Protein AF-A0A3D5P2P6-F1 (afdb_monomer_lite)

Sequence (114 aa):
MEVREISMRMPRRALLKALALTAVATLAGVATPAPIFAQDLEIAMDRDRMTEFALAHVAVNDARDEFHGAVARVHDPEGRLRAREEVEEAITTILEEAGMTREEYDQITLLISL

Secondary structure (DSSP, 8-state):
-----------HHHHHHHHHHHHHHHHSS-----------------HHHHHHHHHHHHHHHHHHHHHHHHHTT--SHHHHHHHHHHHHHHHHHHHHHTT--HHHHHHHHHHHH-

pLDDT: mean 76.54, std 20.47, range [39.78, 98.19]

Foldseek 3Di:
DDDDDPPPPDPPVVVVVVVVVVVVVVVVPPPPPDPPPPPPLVPPDDPVLVVLLVVLVVQLVVLVVVLVVQVVPDDDPVSNVVSVVVSVVSSCVSQVVSVHDPVRSVVVVVSVVD

Structure (mmCIF, N/CA/C/O backbone):
data_AF-A0A3D5P2P6-F1
#
_entry.id   AF-A0A3D5P2P6-F1
#
loop_
_atom_site.group_PDB
_atom_site.id
_atom_site.type_symbol
_atom_site.label_atom_id
_atom_site.label_alt_id
_atom_site.label_comp_id
_atom_site.label_asym_id
_atom_site.label_entity_id
_atom_site.label_seq_id
_atom_site.pdbx_PDB_ins_code
_atom_site.Cartn_x
_atom_site.Cartn_y
_atom_site.Cartn_z
_atom_site.occupancy
_atom_site.B_iso_or_equiv
_atom_site.auth_seq_id
_atom_site.auth_comp_id
_atom_site.auth_asym_id
_atom_site.auth_atom_id
_atom_site.pdbx_PDB_model_num
ATOM 1 N N . MET A 1 1 ? 28.516 -0.164 100.310 1.00 40.97 1 MET A N 1
ATOM 2 C CA . MET A 1 1 ? 29.760 -0.727 99.753 1.00 40.97 1 MET A CA 1
ATOM 3 C C . MET A 1 1 ? 29.451 -1.151 98.323 1.00 40.97 1 MET A C 1
ATOM 5 O O . MET A 1 1 ? 28.620 -2.025 98.145 1.00 40.97 1 MET A O 1
ATOM 9 N N . GLU A 1 2 ? 30.011 -0.401 97.371 1.00 39.78 2 GLU A N 1
ATOM 10 C CA . GLU A 1 2 ? 30.096 -0.597 95.907 1.00 39.78 2 GLU A CA 1
ATOM 11 C C . GLU A 1 2 ? 28.830 -0.935 95.087 1.00 39.78 2 GLU A C 1
ATOM 13 O O . GLU A 1 2 ? 28.466 -2.092 94.900 1.00 39.78 2 GLU A O 1
ATOM 18 N N . VAL A 1 3 ? 28.237 0.093 94.463 1.00 45.53 3 VAL A N 1
ATOM 19 C CA . VAL A 1 3 ? 27.437 -0.058 93.235 1.00 45.53 3 VAL A CA 1
ATOM 20 C C . VAL A 1 3 ? 28.419 -0.033 92.060 1.00 45.53 3 VAL A C 1
ATOM 22 O O . VAL A 1 3 ? 28.952 1.020 91.718 1.00 45.53 3 VAL A O 1
ATOM 25 N N . ARG A 1 4 ? 28.721 -1.200 91.479 1.00 41.59 4 ARG A N 1
ATOM 26 C CA . ARG A 1 4 ? 29.560 -1.319 90.276 1.00 41.59 4 ARG A CA 1
ATOM 27 C C . ARG A 1 4 ? 28.800 -0.798 89.053 1.00 41.59 4 ARG A C 1
ATOM 29 O O . ARG A 1 4 ? 27.843 -1.426 88.609 1.00 41.59 4 ARG A O 1
ATOM 36 N N . GLU A 1 5 ? 29.270 0.304 88.476 1.00 49.75 5 GLU A N 1
ATOM 37 C CA . GLU A 1 5 ? 28.939 0.702 87.106 1.00 49.75 5 GLU A CA 1
ATOM 38 C C . GLU A 1 5 ? 29.387 -0.390 86.123 1.00 49.75 5 GLU A C 1
ATOM 40 O O . GLU A 1 5 ? 30.580 -0.650 85.948 1.00 49.75 5 GLU A O 1
ATOM 45 N N . ILE A 1 6 ? 28.434 -1.027 85.442 1.00 49.12 6 ILE A N 1
ATOM 46 C CA . ILE A 1 6 ? 28.730 -1.880 84.289 1.00 49.12 6 ILE A CA 1
ATOM 47 C C . ILE A 1 6 ? 28.812 -0.966 83.065 1.00 49.12 6 ILE A C 1
ATOM 49 O O . ILE A 1 6 ? 27.826 -0.698 82.381 1.00 49.12 6 ILE A O 1
ATOM 53 N N . SER A 1 7 ? 30.019 -0.469 82.794 1.00 47.16 7 SER A N 1
ATOM 54 C CA . SER A 1 7 ? 30.355 0.179 81.526 1.00 47.16 7 SER A CA 1
ATOM 55 C C . SER A 1 7 ? 30.300 -0.860 80.400 1.00 47.16 7 SER A C 1
ATOM 57 O O . SER A 1 7 ? 31.268 -1.572 80.126 1.00 47.16 7 SER A O 1
ATOM 59 N N . MET A 1 8 ? 29.148 -0.975 79.736 1.00 46.59 8 MET A N 1
ATOM 60 C CA . MET A 1 8 ? 29.008 -1.748 78.502 1.00 46.59 8 MET A CA 1
ATOM 61 C C . MET A 1 8 ? 29.685 -1.006 77.341 1.00 46.59 8 MET A C 1
ATOM 63 O O . MET A 1 8 ? 29.049 -0.325 76.538 1.00 46.59 8 MET A O 1
ATOM 67 N N . ARG A 1 9 ? 31.006 -1.161 77.210 1.00 55.28 9 ARG A N 1
ATOM 68 C CA . ARG A 1 9 ? 31.698 -0.883 75.945 1.00 55.28 9 ARG A CA 1
ATOM 69 C C . ARG A 1 9 ? 31.339 -1.979 74.946 1.00 55.28 9 ARG A C 1
ATOM 71 O O . ARG A 1 9 ? 31.982 -3.025 74.911 1.00 55.28 9 ARG A O 1
ATOM 78 N N . MET A 1 10 ? 30.332 -1.741 74.109 1.00 53.62 10 MET A N 1
ATOM 79 C CA . MET A 1 10 ? 30.121 -2.588 72.936 1.00 53.62 10 MET A CA 1
ATOM 80 C C . MET A 1 10 ? 31.315 -2.439 71.974 1.00 53.62 10 MET A C 1
ATOM 82 O O . MET A 1 10 ? 31.675 -1.315 71.607 1.00 53.62 10 MET A O 1
ATOM 86 N N . PRO A 1 11 ? 31.964 -3.540 71.551 1.00 56.59 11 PRO A N 1
ATOM 87 C CA . PRO A 1 11 ? 33.084 -3.460 70.630 1.00 56.59 11 PRO A CA 1
ATOM 88 C C . PRO A 1 11 ? 32.567 -3.007 69.261 1.00 56.59 11 PRO A C 1
ATOM 90 O O . PRO A 1 11 ? 31.739 -3.678 68.649 1.00 56.59 11 PRO A O 1
ATOM 93 N N . ARG A 1 12 ? 33.099 -1.885 68.753 1.00 56.00 12 ARG A N 1
ATOM 94 C CA . ARG A 1 12 ? 32.765 -1.238 67.458 1.00 56.00 12 ARG A CA 1
ATOM 95 C C . ARG A 1 12 ? 32.680 -2.194 66.252 1.00 56.00 12 ARG A C 1
ATOM 97 O O . ARG A 1 12 ? 32.058 -1.874 65.247 1.00 56.00 12 ARG A O 1
ATOM 104 N N . ARG A 1 13 ? 33.279 -3.384 66.357 1.00 50.50 13 ARG A N 1
ATOM 105 C CA . ARG A 1 13 ? 33.258 -4.448 65.343 1.00 50.50 13 ARG A CA 1
ATOM 106 C C . ARG A 1 13 ? 31.916 -5.187 65.240 1.00 50.50 13 ARG A C 1
ATOM 108 O O . ARG A 1 13 ? 31.632 -5.735 64.181 1.00 50.50 13 ARG A O 1
ATOM 115 N N . ALA A 1 14 ? 31.102 -5.205 66.298 1.00 50.03 14 ALA A N 1
ATOM 116 C CA . ALA A 1 14 ? 29.773 -5.824 66.280 1.00 50.03 14 ALA A CA 1
ATOM 117 C C . ALA A 1 14 ? 28.758 -4.976 65.491 1.00 50.03 14 ALA A C 1
ATOM 119 O O . ALA A 1 14 ? 27.951 -5.519 64.743 1.00 50.03 14 ALA A O 1
ATOM 120 N N . LEU A 1 15 ? 28.872 -3.646 65.578 1.00 48.22 15 LEU A N 1
ATOM 121 C CA . LEU A 1 15 ? 27.998 -2.705 64.870 1.00 48.22 15 LEU A CA 1
ATOM 122 C C . LEU A 1 15 ? 28.195 -2.763 63.342 1.00 48.22 15 LEU A C 1
ATOM 124 O O . LEU A 1 15 ? 27.230 -2.728 62.587 1.00 48.22 15 LEU A O 1
ATOM 128 N N . LEU A 1 16 ? 29.442 -2.923 62.883 1.00 48.94 16 LEU A N 1
ATOM 129 C CA . LEU A 1 16 ? 29.777 -2.987 61.453 1.00 48.94 16 LEU A CA 1
ATOM 130 C C . LEU A 1 16 ? 29.266 -4.265 60.769 1.00 48.94 16 LEU A C 1
ATOM 132 O O . LEU A 1 16 ? 28.878 -4.222 59.605 1.00 48.94 16 LEU A O 1
ATOM 136 N N . LYS A 1 17 ? 29.223 -5.395 61.487 1.00 43.53 17 LYS A N 1
ATOM 137 C CA . LYS A 1 17 ? 28.694 -6.659 60.946 1.00 43.53 17 LYS A CA 1
ATOM 138 C C . LYS A 1 17 ? 27.172 -6.639 60.806 1.00 43.53 17 LYS A C 1
ATOM 140 O O . LYS A 1 17 ? 26.656 -7.191 59.841 1.00 43.53 17 LYS A O 1
ATOM 145 N N . ALA A 1 18 ? 26.475 -5.978 61.731 1.00 49.94 18 ALA A N 1
ATOM 146 C CA . ALA A 1 18 ? 25.030 -5.788 61.640 1.00 49.94 18 ALA A CA 1
ATOM 147 C C . ALA A 1 18 ? 24.653 -4.892 60.449 1.00 49.94 18 ALA A C 1
ATOM 149 O O . ALA A 1 18 ? 23.703 -5.202 59.745 1.00 49.94 18 ALA A O 1
ATOM 150 N N . LEU A 1 19 ? 25.441 -3.844 60.171 1.00 50.66 19 LEU A N 1
ATOM 151 C CA . LEU A 1 19 ? 25.203 -2.929 59.047 1.00 50.66 19 LEU A CA 1
ATOM 152 C C . LEU A 1 19 ? 25.445 -3.577 57.672 1.00 50.66 19 LEU A C 1
ATOM 154 O O . LEU A 1 19 ? 24.755 -3.261 56.706 1.00 50.66 19 LEU A O 1
ATOM 158 N N . ALA A 1 20 ? 26.410 -4.498 57.582 1.00 48.00 20 ALA A N 1
ATOM 159 C CA . ALA A 1 20 ? 26.716 -5.205 56.340 1.00 48.00 20 ALA A CA 1
ATOM 160 C C . ALA A 1 20 ? 25.629 -6.223 55.947 1.00 48.00 20 ALA A C 1
ATOM 162 O O . ALA A 1 20 ? 25.393 -6.430 54.759 1.00 48.00 20 ALA A O 1
ATOM 163 N N . LEU A 1 21 ? 24.938 -6.833 56.921 1.00 45.28 21 LEU A N 1
ATOM 164 C CA . LEU A 1 21 ? 23.868 -7.796 56.638 1.00 45.28 21 LEU A CA 1
ATOM 165 C C . LEU A 1 21 ? 22.582 -7.120 56.131 1.00 45.28 21 LEU A C 1
ATOM 167 O O . LEU A 1 21 ? 21.867 -7.702 55.319 1.00 45.28 21 LEU A O 1
ATOM 171 N N . THR A 1 22 ? 22.302 -5.883 56.552 1.00 47.16 22 THR A N 1
ATOM 172 C CA . THR A 1 22 ? 21.123 -5.126 56.096 1.00 47.16 22 THR A CA 1
ATOM 173 C C . THR A 1 22 ? 21.274 -4.580 54.676 1.00 47.16 22 THR A C 1
ATOM 175 O O . THR A 1 22 ? 20.271 -4.383 53.998 1.00 47.16 22 THR A O 1
ATOM 178 N N . ALA A 1 23 ? 22.505 -4.365 54.199 1.00 46.25 23 ALA A N 1
ATOM 179 C CA . ALA A 1 23 ? 22.765 -3.803 52.871 1.00 46.25 23 ALA A CA 1
ATOM 180 C C . ALA A 1 23 ? 22.548 -4.802 51.717 1.00 46.25 23 ALA A C 1
ATOM 182 O O . ALA A 1 23 ? 22.268 -4.393 50.594 1.00 46.25 23 ALA A O 1
ATOM 183 N N . VAL A 1 24 ? 22.652 -6.110 51.973 1.00 48.22 24 VAL A N 1
ATOM 184 C CA . VAL A 1 24 ? 22.429 -7.138 50.936 1.00 48.22 24 VAL A CA 1
ATOM 185 C C . VAL A 1 24 ? 20.936 -7.430 50.755 1.00 48.22 24 VAL A C 1
ATOM 187 O O . VAL A 1 24 ? 20.485 -7.683 49.640 1.00 48.22 24 VAL A O 1
ATOM 190 N N . ALA A 1 25 ? 20.140 -7.322 51.823 1.00 47.78 25 ALA A N 1
ATOM 191 C CA . ALA A 1 25 ? 18.697 -7.555 51.764 1.00 47.78 25 ALA A CA 1
ATOM 192 C C . ALA A 1 25 ? 17.934 -6.452 51.005 1.00 47.78 25 ALA A C 1
ATOM 194 O O . ALA A 1 25 ? 16.880 -6.722 50.435 1.00 47.78 25 ALA A O 1
ATOM 195 N N . THR A 1 26 ? 18.467 -5.228 50.945 1.00 49.78 26 THR A N 1
ATOM 196 C CA . THR A 1 26 ? 17.847 -4.127 50.192 1.00 49.78 26 THR A CA 1
ATOM 197 C C . THR A 1 26 ? 18.143 -4.169 48.692 1.00 49.78 26 THR A C 1
ATOM 199 O O . THR A 1 26 ? 17.368 -3.607 47.924 1.00 49.78 26 THR A O 1
ATOM 202 N N . LEU A 1 27 ? 19.198 -4.865 48.244 1.00 49.97 27 LEU A N 1
ATOM 203 C CA . LEU A 1 27 ? 19.521 -4.987 46.814 1.00 49.97 27 LEU A CA 1
ATOM 204 C C . LEU A 1 27 ? 18.804 -6.144 46.100 1.00 49.97 27 LEU A C 1
ATOM 206 O O . LEU A 1 27 ? 18.715 -6.131 44.877 1.00 49.97 27 LEU A O 1
ATOM 210 N N . ALA A 1 28 ? 18.265 -7.122 46.833 1.00 51.50 28 ALA A N 1
ATOM 211 C CA . ALA A 1 28 ? 17.535 -8.251 46.244 1.00 51.50 28 ALA A CA 1
ATOM 212 C C . ALA A 1 28 ? 16.029 -7.978 46.031 1.00 51.50 28 ALA A C 1
ATOM 214 O O . ALA A 1 28 ? 15.336 -8.787 45.421 1.00 51.50 28 ALA A O 1
ATOM 215 N N . GLY A 1 29 ? 15.508 -6.855 46.540 1.00 51.47 29 GLY A N 1
ATOM 216 C CA . GLY A 1 29 ? 14.068 -6.582 46.632 1.00 51.47 29 GLY A CA 1
ATOM 217 C C . GLY A 1 29 ? 13.432 -5.818 45.467 1.00 51.47 29 GLY A C 1
ATOM 218 O O . GLY A 1 29 ? 12.237 -5.549 45.530 1.00 51.47 29 GLY A O 1
ATOM 219 N N . VAL A 1 30 ? 14.179 -5.452 44.418 1.00 52.94 30 VAL A N 1
ATOM 220 C CA . VAL A 1 30 ? 13.645 -4.672 43.277 1.00 52.94 30 VAL A CA 1
ATOM 221 C C . VAL A 1 30 ? 13.899 -5.384 41.948 1.00 52.94 30 VAL A C 1
ATOM 223 O O . VAL A 1 30 ? 14.286 -4.794 40.949 1.00 52.94 30 VAL A O 1
ATOM 226 N N . ALA A 1 31 ? 13.682 -6.694 41.936 1.00 54.41 31 ALA A N 1
ATOM 227 C CA . ALA A 1 31 ? 13.372 -7.423 40.714 1.00 54.41 31 ALA A CA 1
ATOM 228 C C . ALA A 1 31 ? 11.914 -7.880 40.802 1.00 54.41 31 ALA A C 1
ATOM 230 O O . ALA A 1 31 ? 11.608 -9.064 40.697 1.00 54.41 31 ALA A O 1
ATOM 231 N N . THR A 1 32 ? 10.994 -6.942 41.055 1.00 59.78 32 THR A N 1
ATOM 232 C CA . THR A 1 32 ? 9.610 -7.175 40.647 1.00 59.78 32 THR A CA 1
ATOM 233 C C . THR A 1 32 ? 9.675 -7.414 39.144 1.00 59.78 32 THR A C 1
ATOM 235 O O . THR A 1 32 ? 10.176 -6.521 38.451 1.00 59.78 32 THR A O 1
ATOM 238 N N . PRO A 1 33 ? 9.252 -8.579 38.620 1.00 59.34 33 PRO A N 1
ATOM 239 C CA . PRO A 1 33 ? 9.061 -8.701 37.189 1.00 59.34 33 PRO A CA 1
ATOM 240 C C . PRO A 1 33 ? 8.124 -7.560 36.815 1.00 59.34 33 PRO A C 1
ATOM 242 O O . PRO A 1 33 ? 6.991 -7.502 37.299 1.00 59.34 33 PRO A O 1
ATOM 245 N N . ALA A 1 34 ? 8.636 -6.591 36.052 1.00 62.94 34 ALA A N 1
ATOM 246 C CA . ALA A 1 34 ? 7.762 -5.626 35.424 1.00 62.94 34 ALA A CA 1
ATOM 247 C C . ALA A 1 34 ? 6.717 -6.468 34.686 1.00 62.94 34 ALA A C 1
ATOM 249 O O . ALA A 1 34 ? 7.118 -7.426 34.011 1.00 62.94 34 ALA A O 1
ATOM 250 N N . PRO A 1 35 ? 5.411 -6.210 34.861 1.00 63.31 35 PRO A N 1
ATOM 251 C CA . PRO A 1 35 ? 4.435 -6.842 34.003 1.00 63.31 35 PRO A CA 1
ATOM 252 C C . PRO A 1 35 ? 4.882 -6.528 32.579 1.00 63.31 35 PRO A C 1
ATOM 254 O O . PRO A 1 35 ? 4.927 -5.369 32.166 1.00 63.31 35 PRO A O 1
ATOM 257 N N . ILE A 1 36 ? 5.311 -7.566 31.863 1.00 58.97 36 ILE A N 1
ATOM 258 C CA . ILE A 1 36 ? 5.389 -7.514 30.418 1.00 58.97 36 ILE A CA 1
ATOM 259 C C . ILE A 1 36 ? 3.923 -7.417 30.042 1.00 58.97 36 ILE A C 1
ATOM 261 O O . ILE A 1 36 ? 3.219 -8.424 29.994 1.00 58.97 36 ILE A O 1
ATOM 265 N N . PHE A 1 37 ? 3.433 -6.188 29.909 1.00 56.50 37 PHE A N 1
ATOM 266 C CA . PHE A 1 37 ? 2.235 -5.947 29.144 1.00 56.50 37 PHE A CA 1
ATOM 267 C C . PHE A 1 37 ? 2.599 -6.462 27.755 1.00 56.50 37 PHE A C 1
ATOM 269 O O . PHE A 1 37 ? 3.300 -5.790 26.998 1.00 56.50 37 PHE A O 1
ATOM 276 N N . ALA A 1 38 ? 2.218 -7.713 27.467 1.00 54.38 38 ALA A N 1
ATOM 277 C CA . ALA A 1 38 ? 1.903 -8.091 26.105 1.00 54.38 38 ALA A CA 1
ATOM 278 C C . ALA A 1 38 ? 1.057 -6.929 25.608 1.00 54.38 38 ALA A C 1
ATOM 280 O O . ALA A 1 38 ? 0.098 -6.555 26.284 1.00 54.38 38 ALA A O 1
ATOM 281 N N . GLN A 1 39 ? 1.551 -6.235 24.592 1.00 53.78 39 GLN A N 1
ATOM 282 C CA . GLN A 1 39 ? 0.880 -5.063 24.078 1.00 53.78 39 GLN A CA 1
ATOM 283 C C . GLN A 1 39 ? -0.508 -5.550 23.668 1.00 53.78 39 GLN A C 1
ATOM 285 O O . GLN A 1 39 ? -0.650 -6.186 22.628 1.00 53.78 39 GLN A O 1
ATOM 290 N N . ASP A 1 40 ? -1.514 -5.304 24.511 1.00 52.81 40 ASP A N 1
ATOM 291 C 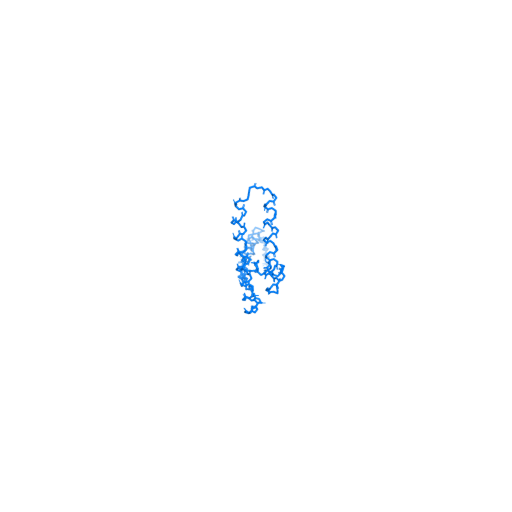CA . ASP A 1 40 ? -2.911 -5.258 24.108 1.00 52.81 40 ASP A CA 1
ATOM 292 C C . ASP A 1 40 ? -2.986 -4.033 23.201 1.00 52.81 40 ASP A C 1
ATOM 294 O O . ASP A 1 40 ? -3.430 -2.949 23.580 1.00 52.81 40 ASP A O 1
ATOM 298 N N . LEU A 1 41 ? -2.401 -4.173 22.012 1.00 53.72 41 LEU A N 1
ATOM 299 C CA . LEU A 1 41 ? -2.566 -3.260 20.914 1.00 53.72 41 LEU A CA 1
ATOM 300 C C . LEU A 1 41 ? -3.997 -3.522 20.467 1.00 53.72 41 LEU A C 1
ATOM 302 O O . LEU A 1 41 ? -4.263 -4.334 19.583 1.00 53.72 41 LEU A O 1
ATOM 306 N N . GLU A 1 42 ? -4.941 -2.927 21.189 1.00 57.31 42 GLU A N 1
ATOM 307 C CA . GLU A 1 42 ? -6.325 -2.904 20.772 1.00 57.31 42 GLU A CA 1
ATOM 308 C C . GLU A 1 42 ? -6.330 -2.097 19.478 1.00 57.31 42 GLU A C 1
ATOM 310 O O . GLU A 1 42 ? -6.290 -0.865 19.476 1.00 57.31 42 GLU A O 1
ATOM 315 N N . ILE A 1 43 ? -6.258 -2.817 18.357 1.00 62.06 43 ILE A N 1
ATOM 316 C CA . ILE A 1 43 ? -6.446 -2.254 17.034 1.00 62.06 43 ILE A CA 1
ATOM 317 C C . ILE A 1 43 ? -7.893 -1.774 17.031 1.00 62.06 43 ILE A C 1
ATOM 319 O O . ILE A 1 43 ? -8.813 -2.546 16.765 1.00 62.06 43 ILE A O 1
ATOM 323 N N . ALA A 1 44 ? -8.097 -0.512 17.407 1.00 69.06 44 ALA A N 1
ATOM 324 C CA . ALA A 1 44 ? -9.390 0.154 17.420 1.00 69.06 44 ALA A CA 1
ATOM 325 C C . ALA A 1 44 ? -9.818 0.442 15.974 1.00 69.06 44 ALA A C 1
ATOM 327 O O . ALA A 1 44 ? -9.918 1.587 15.543 1.00 69.06 44 ALA A O 1
ATOM 328 N N . MET A 1 45 ? -9.998 -0.624 15.201 1.00 78.69 45 MET A N 1
ATOM 329 C CA . MET A 1 45 ? -10.461 -0.605 13.828 1.00 78.69 45 MET A CA 1
ATOM 330 C C . MET A 1 45 ? -11.731 -1.434 13.772 1.00 78.69 45 MET A C 1
ATOM 332 O O . MET A 1 45 ? -11.761 -2.585 14.216 1.00 78.69 45 MET A O 1
ATOM 336 N N . ASP A 1 46 ? -12.795 -0.840 13.246 1.00 86.81 46 ASP A N 1
ATOM 337 C CA . ASP A 1 46 ? -14.005 -1.597 12.988 1.00 86.81 46 ASP A CA 1
ATOM 338 C C . ASP A 1 46 ? -13.758 -2.656 11.895 1.00 86.81 46 ASP A C 1
ATOM 340 O O . ASP A 1 46 ? -12.782 -2.623 11.136 1.00 86.81 46 ASP A O 1
ATOM 344 N N . ARG A 1 47 ? -14.649 -3.646 11.840 1.00 88.38 47 ARG A N 1
ATOM 345 C CA . ARG A 1 47 ? -14.543 -4.765 10.899 1.00 88.38 47 ARG A CA 1
ATOM 346 C C . ARG A 1 47 ? -14.587 -4.309 9.439 1.00 88.38 47 ARG A C 1
ATOM 348 O O . ARG A 1 47 ? -13.942 -4.947 8.606 1.00 88.38 47 ARG A O 1
ATOM 355 N N . ASP A 1 48 ? -15.344 -3.266 9.129 1.00 90.44 48 ASP A N 1
ATOM 356 C CA . ASP A 1 48 ? -15.530 -2.807 7.756 1.00 90.44 48 ASP A CA 1
ATOM 357 C C . ASP A 1 48 ? -14.239 -2.137 7.276 1.00 90.44 48 ASP A C 1
ATOM 359 O O . ASP A 1 48 ? -13.694 -2.521 6.244 1.00 90.44 48 ASP A O 1
ATOM 363 N N . ARG A 1 49 ? -13.640 -1.266 8.095 1.00 89.69 49 ARG A N 1
ATOM 364 C CA . ARG A 1 49 ? -12.341 -0.647 7.819 1.00 89.69 49 ARG A CA 1
ATOM 365 C C . ARG A 1 49 ? -11.207 -1.669 7.749 1.00 89.69 49 ARG A C 1
ATOM 367 O O . ARG A 1 49 ? -10.339 -1.537 6.890 1.00 89.69 49 ARG A O 1
ATOM 374 N N . MET A 1 50 ? -11.238 -2.712 8.581 1.00 91.88 50 MET A N 1
ATOM 375 C CA . MET A 1 50 ? -10.289 -3.831 8.487 1.00 91.88 50 MET A CA 1
ATOM 376 C C . MET A 1 50 ? -10.445 -4.602 7.171 1.00 91.88 50 MET A C 1
ATOM 378 O O . MET A 1 50 ? -9.457 -5.044 6.588 1.00 91.88 50 MET A O 1
ATOM 382 N N . THR A 1 51 ? -11.680 -4.757 6.693 1.00 93.75 51 THR A N 1
ATOM 383 C CA . THR A 1 51 ? -11.966 -5.428 5.420 1.00 93.75 51 THR A CA 1
ATOM 384 C C . THR A 1 51 ? -11.462 -4.593 4.246 1.00 93.75 51 THR A C 1
ATOM 386 O O . THR A 1 51 ? -10.749 -5.129 3.402 1.00 93.75 51 THR A O 1
ATOM 389 N N . GLU A 1 52 ? -11.748 -3.289 4.229 1.00 94.81 52 GLU A N 1
ATOM 390 C CA . GLU A 1 52 ? -11.238 -2.365 3.206 1.00 94.81 52 GLU A CA 1
ATOM 391 C C . GLU A 1 52 ? -9.707 -2.341 3.182 1.00 94.81 52 GLU A C 1
ATOM 393 O O . GLU A 1 52 ? -9.095 -2.476 2.123 1.00 94.81 52 GLU A O 1
ATOM 398 N N . PHE A 1 53 ? -9.068 -2.273 4.357 1.00 95.38 53 PHE A N 1
ATOM 399 C CA . PHE A 1 53 ? -7.615 -2.385 4.454 1.00 95.38 53 PHE A CA 1
ATOM 400 C C . PHE A 1 53 ? -7.103 -3.703 3.869 1.00 95.38 53 PHE A C 1
ATOM 402 O O . PHE A 1 53 ? -6.165 -3.689 3.078 1.00 95.38 53 PHE A O 1
ATOM 409 N N . ALA A 1 54 ? -7.696 -4.841 4.237 1.00 95.50 54 ALA A N 1
ATOM 410 C CA . ALA A 1 54 ? -7.236 -6.143 3.768 1.00 95.50 54 ALA A CA 1
ATOM 411 C C . ALA A 1 54 ? -7.352 -6.279 2.241 1.00 95.50 54 ALA A C 1
ATOM 413 O O . ALA A 1 54 ? -6.434 -6.793 1.604 1.00 95.50 54 ALA A O 1
ATOM 414 N N . LEU A 1 55 ? -8.449 -5.793 1.653 1.00 97.38 55 LEU A N 1
ATOM 415 C CA . LEU A 1 55 ? -8.650 -5.790 0.203 1.00 97.38 55 LEU A CA 1
ATOM 416 C C . LEU A 1 55 ? -7.631 -4.889 -0.502 1.00 97.38 55 LEU A C 1
ATOM 418 O O . LEU A 1 55 ? -6.969 -5.338 -1.440 1.00 97.38 55 LEU A O 1
ATOM 422 N N . ALA A 1 56 ? -7.442 -3.664 -0.006 1.00 97.38 56 ALA A N 1
ATOM 423 C CA . ALA A 1 56 ? -6.436 -2.746 -0.530 1.00 97.38 56 ALA A CA 1
ATOM 424 C C . ALA A 1 56 ? -5.021 -3.332 -0.410 1.00 97.38 56 ALA A C 1
ATOM 426 O O . ALA A 1 56 ? -4.235 -3.262 -1.348 1.00 97.38 56 ALA A O 1
ATOM 427 N N . HIS A 1 57 ? -4.698 -3.972 0.716 1.00 97.38 57 HIS A N 1
ATOM 428 C CA . HIS A 1 57 ? -3.392 -4.580 0.957 1.00 97.38 57 HIS A CA 1
ATOM 429 C C . HIS A 1 57 ? -3.087 -5.729 -0.012 1.00 97.38 57 HIS A C 1
ATOM 431 O O . HIS A 1 57 ? -1.964 -5.831 -0.506 1.00 97.38 57 HIS A O 1
ATOM 437 N N . VAL A 1 58 ? -4.079 -6.572 -0.323 1.00 97.56 58 VAL A N 1
ATOM 438 C CA . VAL A 1 58 ? -3.937 -7.615 -1.352 1.00 97.56 58 VAL A CA 1
ATOM 439 C C . VAL A 1 58 ? -3.667 -6.983 -2.715 1.00 97.56 58 VAL A C 1
ATOM 441 O O . VAL A 1 58 ? -2.671 -7.326 -3.344 1.00 97.56 58 VAL A O 1
ATOM 444 N N . ALA A 1 59 ? -4.476 -6.005 -3.129 1.00 97.81 59 ALA A N 1
ATOM 445 C CA . ALA A 1 59 ? -4.310 -5.338 -4.420 1.00 97.81 59 ALA A CA 1
ATOM 446 C C . ALA A 1 59 ? -2.951 -4.620 -4.550 1.00 97.81 59 ALA A C 1
ATOM 448 O O . ALA A 1 59 ? -2.296 -4.700 -5.589 1.00 97.81 59 ALA A O 1
ATOM 449 N N . VAL A 1 60 ? -2.480 -3.961 -3.484 1.00 97.56 60 VAL A N 1
ATOM 450 C CA . VAL A 1 60 ? -1.149 -3.333 -3.447 1.00 97.56 60 VAL A CA 1
ATOM 451 C C . VAL A 1 60 ? -0.037 -4.373 -3.595 1.00 97.56 60 VAL A C 1
ATOM 453 O O . VAL A 1 60 ? 0.953 -4.113 -4.281 1.00 97.56 60 VAL A O 1
ATOM 456 N N . ASN A 1 61 ? -0.167 -5.540 -2.961 1.00 96.25 61 ASN A N 1
ATOM 457 C CA . ASN A 1 61 ? 0.822 -6.608 -3.104 1.00 96.25 61 ASN A CA 1
ATOM 458 C C . ASN A 1 61 ? 0.808 -7.212 -4.513 1.00 96.25 61 ASN A C 1
ATOM 460 O O . ASN A 1 61 ? 1.883 -7.393 -5.080 1.00 96.25 61 ASN A O 1
ATOM 464 N N . ASP A 1 62 ? -0.366 -7.416 -5.113 1.00 96.94 62 ASP A N 1
ATOM 465 C CA . ASP A 1 62 ? -0.484 -7.888 -6.497 1.00 96.94 62 ASP A CA 1
ATOM 466 C C . ASP A 1 62 ? 0.199 -6.917 -7.479 1.00 96.94 62 ASP A C 1
ATOM 468 O O . ASP A 1 62 ? 1.004 -7.337 -8.315 1.00 96.94 62 ASP A O 1
ATOM 472 N N . ALA A 1 63 ? -0.026 -5.605 -7.326 1.00 96.00 63 ALA A N 1
ATOM 473 C CA . ALA A 1 63 ? 0.634 -4.580 -8.139 1.00 96.00 63 ALA A CA 1
ATOM 474 C C . ALA A 1 63 ? 2.167 -4.588 -7.966 1.00 96.00 63 ALA A C 1
ATOM 476 O O . ALA A 1 63 ? 2.924 -4.453 -8.933 1.00 96.00 63 ALA A O 1
ATOM 477 N N . ARG A 1 64 ? 2.653 -4.780 -6.733 1.00 94.94 64 ARG A N 1
ATOM 478 C CA . ARG A 1 64 ? 4.094 -4.898 -6.445 1.00 94.94 64 ARG A CA 1
ATOM 479 C C . ARG A 1 64 ? 4.703 -6.150 -7.061 1.00 94.94 64 ARG A C 1
ATOM 481 O O . ARG A 1 64 ? 5.817 -6.082 -7.579 1.00 94.94 64 ARG A O 1
ATOM 488 N N . ASP A 1 65 ? 4.000 -7.272 -7.023 1.00 94.62 65 ASP A N 1
ATOM 489 C CA . ASP A 1 65 ? 4.471 -8.526 -7.604 1.00 94.62 65 ASP A CA 1
ATOM 490 C C . ASP A 1 65 ? 4.524 -8.455 -9.133 1.00 94.62 65 ASP A C 1
ATOM 492 O O . ASP A 1 65 ? 5.514 -8.886 -9.740 1.00 94.62 65 ASP A O 1
ATOM 496 N N . GLU A 1 66 ? 3.534 -7.821 -9.764 1.00 91.38 66 GLU A N 1
ATOM 497 C CA . GLU A 1 66 ? 3.571 -7.519 -11.195 1.00 91.38 66 GLU A CA 1
ATOM 498 C C . GLU A 1 66 ? 4.777 -6.636 -11.548 1.00 91.38 66 GLU A C 1
ATOM 500 O O . GLU A 1 66 ? 5.546 -6.964 -12.462 1.00 91.38 66 GLU A O 1
ATOM 505 N N . PHE A 1 67 ? 5.015 -5.573 -10.774 1.00 91.31 67 PHE A N 1
ATOM 506 C CA . PHE A 1 67 ? 6.180 -4.704 -10.927 1.00 91.31 67 PHE A CA 1
ATOM 507 C C . PHE A 1 67 ? 7.505 -5.457 -10.768 1.00 91.31 67 PHE A C 1
ATOM 509 O O . PHE A 1 67 ? 8.409 -5.295 -11.594 1.00 91.31 67 PHE A O 1
ATOM 516 N N . HIS A 1 68 ? 7.641 -6.310 -9.750 1.00 89.88 68 HIS A N 1
ATOM 517 C CA . HIS A 1 68 ? 8.836 -7.133 -9.563 1.00 89.88 68 HIS A CA 1
ATOM 518 C C . HIS A 1 68 ? 9.085 -8.040 -10.775 1.00 89.88 68 HIS A C 1
ATOM 520 O O . HIS A 1 68 ? 10.224 -8.152 -11.243 1.00 89.88 68 HIS A O 1
ATOM 526 N N . GLY A 1 69 ? 8.024 -8.629 -11.333 1.00 86.81 69 GLY A N 1
ATOM 527 C CA . GLY A 1 69 ? 8.089 -9.407 -12.566 1.00 86.81 69 GLY A CA 1
ATOM 528 C C . GLY A 1 69 ? 8.500 -8.569 -13.782 1.00 86.81 69 GLY A C 1
ATOM 529 O O . GLY A 1 69 ? 9.328 -9.013 -14.582 1.00 86.81 69 GLY A O 1
ATOM 530 N N . ALA A 1 70 ? 7.947 -7.365 -13.932 1.00 81.81 70 ALA A N 1
ATOM 531 C CA . ALA A 1 70 ? 8.241 -6.457 -15.037 1.00 81.81 70 ALA A CA 1
ATOM 532 C C . ALA A 1 70 ? 9.686 -5.940 -14.991 1.00 81.81 70 ALA A C 1
ATOM 534 O O . ALA A 1 70 ? 10.420 -6.078 -15.970 1.00 81.81 70 ALA A O 1
ATOM 535 N N . VAL A 1 71 ? 10.136 -5.433 -13.840 1.00 87.06 71 VAL A N 1
ATOM 536 C CA . VAL A 1 71 ? 11.488 -4.881 -13.661 1.00 87.06 71 VAL A CA 1
ATOM 537 C C . VAL A 1 71 ? 12.577 -5.934 -13.814 1.00 87.06 71 VAL A C 1
ATOM 539 O O . VAL A 1 71 ? 13.651 -5.612 -14.317 1.00 87.06 71 VAL A O 1
ATOM 542 N N . ALA A 1 72 ? 12.315 -7.196 -13.463 1.00 83.38 72 ALA A N 1
ATOM 543 C CA . ALA A 1 72 ? 13.270 -8.281 -13.691 1.00 83.38 72 ALA A CA 1
ATOM 544 C C . ALA A 1 72 ? 13.657 -8.452 -15.176 1.00 83.38 72 ALA A C 1
ATOM 546 O O . ALA A 1 72 ? 14.730 -8.976 -15.472 1.00 83.38 72 ALA A O 1
ATOM 547 N N . ARG A 1 73 ? 12.804 -7.998 -16.108 1.00 82.69 73 ARG A N 1
ATOM 548 C CA . ARG A 1 73 ? 13.019 -8.080 -17.563 1.00 82.69 73 ARG A CA 1
ATOM 549 C C . ARG A 1 73 ? 13.575 -6.792 -18.179 1.00 82.69 73 ARG A C 1
ATOM 551 O O . ARG A 1 73 ? 13.914 -6.790 -19.360 1.00 82.69 73 ARG A O 1
ATOM 558 N N . VAL A 1 74 ? 13.667 -5.707 -17.409 1.00 88.19 74 VAL A N 1
ATOM 559 C CA . VAL A 1 74 ? 14.133 -4.398 -17.883 1.00 88.19 74 VAL A CA 1
ATOM 560 C C . VAL A 1 74 ? 15.592 -4.191 -17.482 1.00 88.19 74 VAL A C 1
ATOM 562 O O . VAL A 1 74 ? 15.934 -4.153 -16.299 1.00 88.19 74 VAL A O 1
ATOM 565 N N . HIS A 1 75 ? 16.467 -4.043 -18.477 1.00 83.88 75 HIS A N 1
ATOM 566 C CA . HIS A 1 75 ? 17.910 -3.896 -18.259 1.00 83.88 75 HIS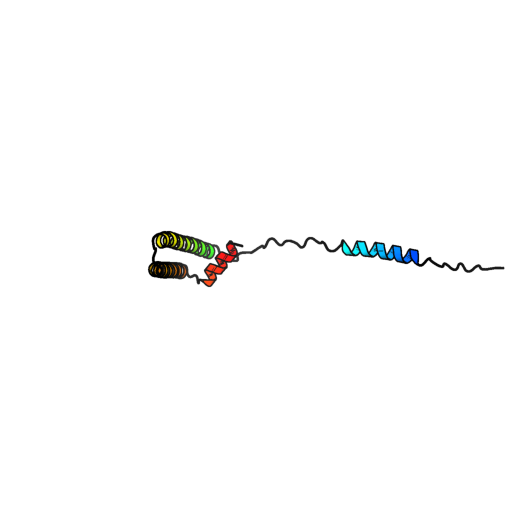 A CA 1
ATOM 567 C C . HIS A 1 75 ? 18.404 -2.447 -18.329 1.00 83.88 75 HIS A C 1
ATOM 569 O O . HIS A 1 75 ? 19.531 -2.177 -17.912 1.00 83.88 75 HIS A O 1
ATOM 575 N N . ASP A 1 76 ? 17.586 -1.513 -18.816 1.00 91.50 76 ASP A N 1
ATOM 576 C CA . ASP A 1 76 ? 17.937 -0.099 -18.892 1.00 91.50 76 ASP A CA 1
ATOM 577 C C . ASP A 1 76 ? 17.405 0.702 -17.681 1.00 91.50 76 ASP A C 1
ATOM 579 O O . ASP A 1 76 ? 16.315 0.426 -17.173 1.00 91.50 76 ASP A O 1
ATOM 583 N N . PRO A 1 77 ? 18.159 1.700 -17.178 1.00 88.88 77 PRO A N 1
ATOM 584 C CA . PRO A 1 77 ? 17.737 2.500 -16.025 1.00 88.88 77 PRO A CA 1
ATOM 585 C C . PRO A 1 77 ? 16.436 3.288 -16.236 1.00 88.88 77 PRO A C 1
ATOM 587 O O . PRO A 1 77 ? 15.684 3.479 -15.284 1.00 88.88 77 PRO A O 1
ATOM 590 N N . GLU A 1 78 ? 16.162 3.737 -17.462 1.00 90.75 78 GLU A N 1
ATOM 591 C CA . GLU A 1 78 ? 14.990 4.557 -17.785 1.00 90.75 78 GLU A CA 1
ATOM 592 C C . GLU A 1 78 ? 13.697 3.734 -17.749 1.00 90.75 78 GLU A C 1
ATOM 594 O O . GLU A 1 78 ? 12.704 4.150 -17.158 1.00 90.75 78 GLU A O 1
ATOM 599 N N . GLY A 1 79 ? 13.715 2.519 -18.292 1.00 89.12 79 GLY A N 1
ATOM 600 C CA . GLY A 1 79 ? 12.608 1.579 -18.199 1.00 89.12 79 GLY A CA 1
ATOM 601 C C . GLY A 1 79 ? 12.322 1.155 -16.763 1.00 89.12 79 GLY A C 1
ATOM 602 O O . GLY A 1 79 ? 11.165 0.973 -16.400 1.00 89.12 79 GLY A O 1
ATOM 603 N N . ARG A 1 80 ? 13.354 1.053 -15.916 1.00 89.56 80 ARG A N 1
ATOM 604 C CA . ARG A 1 80 ? 13.165 0.791 -14.481 1.00 89.56 80 ARG A CA 1
ATOM 605 C C . ARG A 1 80 ? 12.523 1.969 -13.755 1.00 89.56 80 ARG A C 1
ATOM 607 O O . ARG A 1 80 ? 11.778 1.738 -12.806 1.00 89.56 80 ARG A O 1
ATOM 614 N N . LEU A 1 81 ? 12.831 3.200 -14.167 1.00 92.12 81 LEU A N 1
ATOM 615 C CA . LEU A 1 81 ? 12.197 4.40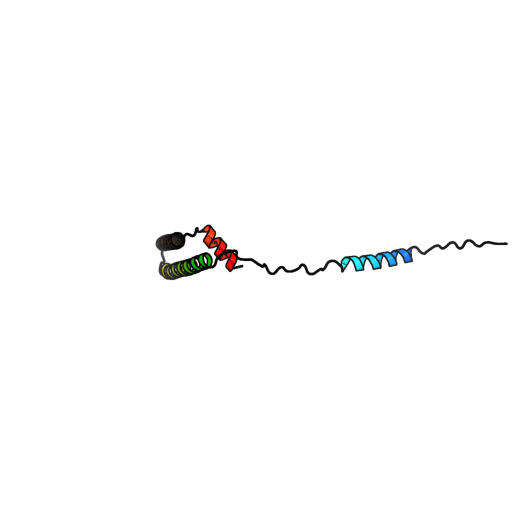1 -13.629 1.00 92.12 81 LEU A CA 1
ATOM 616 C C . LEU A 1 81 ? 10.723 4.460 -14.037 1.00 92.12 81 LEU A C 1
ATOM 618 O O . LEU A 1 81 ? 9.877 4.575 -13.160 1.00 92.12 81 LEU A O 1
ATOM 622 N N . ARG A 1 82 ? 10.413 4.260 -15.324 1.00 90.81 82 ARG A N 1
ATOM 623 C CA . ARG A 1 82 ? 9.025 4.214 -15.814 1.00 90.81 82 ARG A CA 1
ATOM 624 C C . ARG A 1 82 ? 8.196 3.135 -15.126 1.00 90.81 82 ARG A C 1
ATOM 626 O O . ARG A 1 82 ? 7.136 3.433 -14.601 1.00 90.81 82 ARG A O 1
ATOM 633 N N . ALA A 1 83 ? 8.721 1.913 -15.018 1.00 91.00 83 ALA A N 1
ATOM 634 C CA . ALA A 1 83 ? 8.029 0.842 -14.301 1.00 91.00 83 ALA A CA 1
ATOM 635 C C . ALA A 1 83 ? 7.763 1.204 -12.826 1.00 91.00 83 ALA A C 1
ATOM 637 O O . ALA A 1 83 ? 6.771 0.772 -12.247 1.00 91.00 83 ALA A O 1
ATOM 638 N N . ARG A 1 84 ? 8.6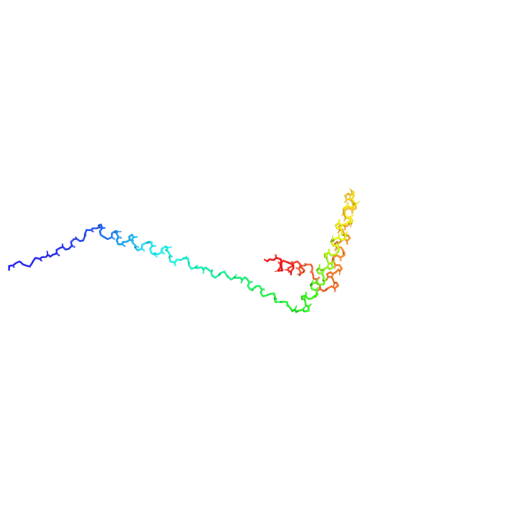58 1.983 -12.195 1.00 92.19 84 ARG A N 1
ATOM 639 C CA . ARG A 1 84 ? 8.459 2.457 -10.819 1.00 92.19 84 ARG A CA 1
ATOM 640 C C . ARG A 1 84 ? 7.343 3.496 -10.751 1.00 92.19 84 ARG A C 1
ATOM 642 O O . ARG A 1 84 ? 6.549 3.453 -9.825 1.00 92.19 84 ARG A O 1
ATOM 649 N N . GLU A 1 85 ? 7.305 4.430 -11.688 1.00 94.62 85 GLU A N 1
ATOM 650 C CA . GLU A 1 85 ? 6.240 5.434 -11.754 1.00 94.62 85 GLU A CA 1
ATOM 651 C C . GLU A 1 85 ? 4.878 4.764 -11.975 1.00 94.62 85 GLU A C 1
ATOM 653 O O . GLU A 1 85 ? 3.940 5.052 -11.240 1.00 94.62 85 GLU A O 1
ATOM 658 N N . GLU A 1 86 ? 4.810 3.788 -12.885 1.00 94.12 86 GLU A N 1
ATOM 659 C CA . GLU A 1 86 ? 3.601 3.006 -13.173 1.00 94.12 86 GLU A CA 1
ATOM 660 C C . GLU A 1 86 ? 3.076 2.257 -11.935 1.00 94.12 86 GLU A C 1
ATOM 662 O O . GLU A 1 86 ? 1.879 2.293 -11.654 1.00 94.12 86 GLU A O 1
ATOM 667 N N . VAL A 1 87 ? 3.950 1.603 -11.153 1.00 96.06 87 VAL A N 1
ATOM 668 C CA . VAL A 1 87 ? 3.497 0.898 -9.940 1.00 96.06 87 VAL A CA 1
ATOM 669 C C . VAL A 1 87 ? 3.069 1.859 -8.830 1.00 96.06 87 VAL A C 1
ATOM 671 O O . VAL A 1 87 ? 2.113 1.570 -8.116 1.00 96.06 87 VAL A O 1
ATOM 674 N N . GLU A 1 88 ? 3.739 3.004 -8.665 1.00 96.12 88 GLU A N 1
ATOM 675 C CA . GLU A 1 88 ? 3.335 3.992 -7.655 1.00 96.12 88 GLU A CA 1
ATOM 676 C C . GLU A 1 88 ? 2.004 4.664 -8.026 1.00 96.12 88 GLU A C 1
ATOM 678 O O . GLU A 1 88 ? 1.181 4.912 -7.143 1.00 96.12 88 GLU A O 1
ATOM 683 N N . GLU A 1 89 ? 1.750 4.900 -9.317 1.00 96.75 89 GLU A N 1
ATOM 684 C CA . GLU A 1 89 ? 0.450 5.363 -9.812 1.00 96.75 89 GLU A CA 1
ATOM 685 C C . GLU A 1 89 ? -0.641 4.323 -9.526 1.00 96.75 89 GLU A C 1
ATOM 687 O O . GLU A 1 89 ? -1.649 4.656 -8.903 1.00 96.75 89 GLU A O 1
ATOM 692 N N . ALA A 1 90 ? -0.401 3.050 -9.862 1.00 96.88 90 ALA A N 1
ATOM 693 C CA . ALA A 1 90 ? -1.345 1.967 -9.586 1.00 96.88 90 ALA A CA 1
ATOM 694 C C . ALA A 1 90 ? -1.664 1.837 -8.087 1.00 96.88 90 ALA A C 1
ATOM 696 O O . ALA A 1 90 ? -2.828 1.725 -7.704 1.00 96.88 90 ALA A O 1
ATOM 697 N N . ILE A 1 91 ? -0.646 1.899 -7.221 1.00 97.62 91 ILE A N 1
ATOM 698 C CA . ILE A 1 91 ? -0.850 1.862 -5.768 1.00 97.62 91 ILE A CA 1
ATOM 699 C C . ILE A 1 91 ? -1.649 3.082 -5.297 1.00 97.62 91 ILE A C 1
ATOM 701 O O . ILE A 1 91 ? -2.522 2.936 -4.445 1.00 97.62 91 ILE A O 1
ATOM 705 N N . THR A 1 92 ? -1.381 4.270 -5.841 1.00 97.75 92 THR A N 1
ATOM 706 C CA . THR A 1 92 ? -2.140 5.480 -5.496 1.00 97.75 92 THR A CA 1
ATOM 707 C C . THR A 1 92 ? -3.618 5.306 -5.832 1.00 97.75 92 THR A C 1
ATOM 709 O O . THR A 1 92 ? -4.458 5.525 -4.964 1.00 97.75 92 THR A O 1
ATOM 712 N N . THR A 1 93 ? -3.939 4.815 -7.031 1.00 97.81 93 THR A N 1
ATOM 713 C CA . THR A 1 93 ? -5.324 4.535 -7.436 1.00 97.81 93 THR A CA 1
ATOM 714 C C . THR A 1 93 ? -6.002 3.516 -6.519 1.00 97.81 93 THR A C 1
ATOM 716 O O . THR A 1 93 ? -7.116 3.760 -6.068 1.00 97.81 93 THR A O 1
ATOM 719 N N . ILE A 1 94 ? -5.325 2.415 -6.172 1.00 98.19 94 ILE A N 1
ATOM 720 C CA . ILE A 1 94 ? -5.868 1.396 -5.255 1.00 98.19 94 ILE A CA 1
ATOM 721 C C . ILE A 1 94 ? -6.236 2.009 -3.896 1.00 98.19 94 ILE A C 1
ATOM 723 O O . ILE A 1 94 ? -7.288 1.709 -3.332 1.00 98.19 94 ILE A O 1
ATOM 727 N N . LEU A 1 95 ? -5.370 2.870 -3.355 1.00 97.62 95 LEU A N 1
ATOM 728 C CA . LEU A 1 95 ? -5.607 3.516 -2.065 1.00 97.62 95 LEU A CA 1
ATOM 729 C C . LEU A 1 95 ? -6.737 4.554 -2.140 1.00 97.62 95 LEU A C 1
ATOM 731 O O . LEU A 1 95 ? -7.568 4.616 -1.233 1.00 97.62 95 LEU A O 1
ATOM 735 N N . GLU A 1 96 ? -6.815 5.323 -3.228 1.00 97.06 96 GLU A N 1
ATOM 736 C CA . GLU A 1 96 ? -7.911 6.266 -3.472 1.00 97.06 96 GLU A CA 1
ATOM 737 C C . GLU A 1 96 ? -9.267 5.556 -3.575 1.00 97.06 96 GLU A C 1
ATOM 739 O O . GLU A 1 96 ? -10.235 5.993 -2.948 1.00 97.06 96 GLU A O 1
ATOM 744 N N . GLU A 1 97 ? -9.338 4.437 -4.302 1.00 96.81 97 GLU A N 1
ATOM 745 C CA . GLU A 1 97 ? -10.549 3.614 -4.424 1.00 96.81 97 GLU A CA 1
ATOM 746 C C . GLU A 1 97 ? -10.996 3.036 -3.075 1.00 96.81 97 GLU A C 1
ATOM 748 O O . GLU A 1 97 ? -12.193 2.997 -2.786 1.00 96.81 97 GLU A O 1
ATOM 753 N N . ALA A 1 98 ? -10.044 2.662 -2.217 1.00 95.00 98 ALA A N 1
ATOM 754 C CA . ALA A 1 98 ? -10.302 2.187 -0.858 1.00 95.00 98 ALA A CA 1
ATOM 755 C C . ALA A 1 98 ? -10.612 3.317 0.149 1.00 95.00 98 ALA A C 1
ATOM 757 O O . ALA A 1 98 ? -10.820 3.058 1.341 1.00 95.00 98 ALA A O 1
ATOM 758 N N . GLY A 1 99 ? -10.604 4.584 -0.286 1.00 95.38 99 GLY A N 1
ATOM 759 C CA . GLY A 1 99 ? -10.778 5.737 0.597 1.00 95.38 99 GLY A CA 1
ATOM 760 C C . GLY A 1 99 ? -9.725 5.769 1.708 1.00 95.38 99 GLY A C 1
ATOM 761 O O . GLY A 1 99 ? -10.057 5.932 2.887 1.00 95.38 99 GLY A O 1
ATOM 762 N N . MET A 1 100 ? -8.465 5.519 1.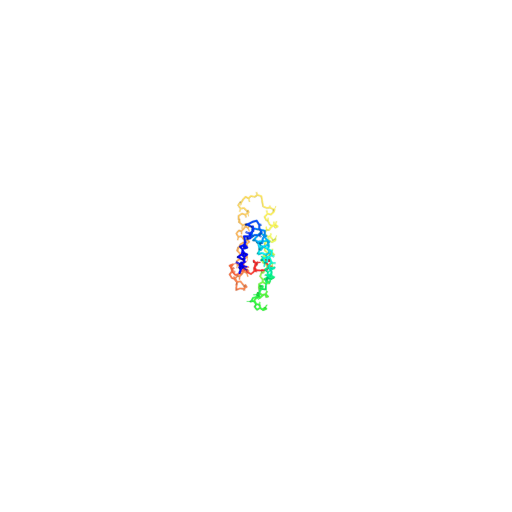355 1.00 95.19 100 MET A N 1
ATOM 763 C CA . M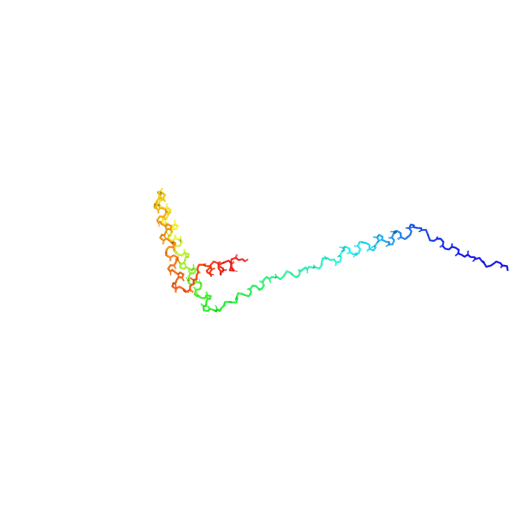ET A 1 100 ? -7.347 5.419 2.286 1.00 95.19 100 MET A CA 1
ATOM 764 C C . MET A 1 100 ? -6.196 6.310 1.835 1.00 95.19 100 MET A C 1
ATOM 766 O O . MET A 1 100 ? -5.822 6.317 0.665 1.00 95.19 100 MET A O 1
ATOM 770 N N . THR A 1 101 ? -5.604 7.061 2.762 1.00 95.94 101 THR A N 1
ATOM 771 C CA . THR A 1 101 ? -4.364 7.784 2.452 1.00 95.94 101 THR A CA 1
ATOM 772 C C . THR A 1 101 ? -3.157 6.857 2.541 1.00 95.94 101 THR A C 1
ATOM 774 O O . THR A 1 101 ? -3.195 5.798 3.176 1.00 95.94 101 THR A O 1
ATOM 777 N N . ARG A 1 102 ? -2.032 7.266 1.947 1.00 95.38 102 ARG A N 1
ATOM 778 C CA . ARG A 1 102 ? -0.789 6.500 2.071 1.00 95.38 102 ARG A CA 1
ATOM 779 C C . ARG A 1 102 ? -0.327 6.400 3.524 1.00 95.38 102 ARG A C 1
ATOM 781 O O . ARG A 1 102 ? 0.087 5.330 3.957 1.00 95.38 102 ARG A O 1
ATOM 788 N N . GLU A 1 103 ? -0.448 7.484 4.285 1.00 95.19 103 GLU A N 1
ATOM 789 C CA . GLU A 1 103 ? -0.086 7.504 5.701 1.00 95.19 103 GLU A CA 1
ATOM 790 C C . GLU A 1 103 ? -0.940 6.538 6.528 1.00 95.19 103 GLU A C 1
ATOM 792 O O . GLU A 1 103 ? -0.402 5.835 7.380 1.00 95.19 103 GLU A O 1
ATOM 797 N N . GLU A 1 104 ? -2.252 6.480 6.280 1.00 93.19 104 GLU A N 1
ATOM 798 C CA . GLU A 1 104 ? -3.151 5.534 6.951 1.00 93.19 104 GLU A CA 1
ATOM 799 C C . GLU A 1 104 ? -2.774 4.086 6.630 1.00 93.19 104 GLU A C 1
ATOM 801 O O . GLU A 1 104 ? -2.655 3.258 7.535 1.00 93.19 104 GLU A O 1
ATOM 806 N N . TYR A 1 105 ? -2.531 3.790 5.352 1.00 95.44 105 TYR A N 1
ATOM 807 C CA . TYR A 1 105 ? -2.108 2.466 4.905 1.00 95.44 105 TYR A CA 1
ATOM 808 C C . TYR A 1 105 ? -0.803 2.017 5.574 1.00 95.44 105 TYR A C 1
ATOM 810 O O . TYR A 1 105 ? -0.709 0.895 6.082 1.00 95.44 105 TYR A O 1
ATOM 818 N N . ASP A 1 106 ? 0.201 2.895 5.607 1.00 94.44 106 ASP A N 1
ATOM 819 C CA . ASP A 1 106 ? 1.506 2.600 6.195 1.00 94.44 106 ASP A CA 1
ATOM 820 C C . ASP A 1 106 ? 1.401 2.409 7.719 1.00 94.44 106 ASP A C 1
ATOM 822 O O . ASP A 1 106 ? 2.034 1.510 8.276 1.00 94.44 106 ASP A O 1
ATOM 826 N N . GLN A 1 107 ? 0.557 3.194 8.399 1.00 91.44 107 GLN A N 1
ATOM 827 C CA . GLN A 1 107 ? 0.293 3.037 9.833 1.00 91.44 107 GLN A CA 1
ATOM 828 C C . GLN A 1 107 ? -0.374 1.701 10.157 1.00 91.44 107 GLN A C 1
ATOM 830 O O . GLN A 1 107 ? 0.076 1.013 11.073 1.00 91.44 107 GLN A O 1
ATOM 835 N N . ILE A 1 108 ? -1.414 1.312 9.414 1.00 91.38 108 ILE A N 1
ATOM 836 C CA . ILE A 1 108 ? -2.101 0.032 9.634 1.00 91.38 108 ILE A CA 1
ATOM 837 C C . ILE A 1 108 ? -1.160 -1.136 9.307 1.00 91.38 108 ILE A C 1
ATOM 839 O O . ILE A 1 108 ? -1.086 -2.104 10.064 1.00 91.38 108 ILE A O 1
ATOM 843 N N . THR A 1 109 ? -0.373 -1.025 8.234 1.00 92.81 109 THR A N 1
ATOM 844 C CA . THR A 1 109 ? 0.642 -2.028 7.878 1.00 92.81 109 THR A CA 1
ATOM 845 C C . THR A 1 109 ? 1.663 -2.204 9.001 1.00 92.81 109 THR A C 1
ATOM 847 O O . THR A 1 109 ? 1.976 -3.334 9.381 1.00 92.81 109 THR A O 1
ATOM 850 N N . LEU A 1 110 ? 2.165 -1.100 9.560 1.00 90.81 110 LEU A N 1
ATOM 851 C CA . LEU A 1 110 ? 3.099 -1.124 10.681 1.00 90.81 110 LEU A CA 1
ATOM 852 C C . LEU A 1 110 ? 2.465 -1.772 11.917 1.00 90.81 110 LEU A C 1
ATOM 854 O O . LEU A 1 110 ? 3.084 -2.637 12.526 1.00 90.81 110 LEU A O 1
ATOM 858 N N . LEU A 1 111 ? 1.231 -1.389 12.248 1.00 85.88 111 LEU A N 1
ATOM 859 C CA . LEU A 1 111 ? 0.469 -1.903 13.387 1.00 85.88 111 LEU A CA 1
ATOM 860 C C . LEU A 1 111 ? 0.302 -3.430 13.342 1.00 85.88 111 LEU A C 1
ATOM 862 O O . LEU A 1 111 ? 0.388 -4.081 14.374 1.00 85.88 111 LEU A O 1
ATOM 866 N N . ILE A 1 112 ? 0.060 -3.989 12.153 1.00 83.81 112 ILE A N 1
ATOM 867 C CA . ILE A 1 112 ? -0.127 -5.434 11.945 1.00 83.81 112 ILE A CA 1
ATOM 868 C C . ILE A 1 112 ? 1.212 -6.191 11.917 1.00 83.81 112 ILE A C 1
ATOM 870 O O . ILE A 1 112 ? 1.248 -7.380 12.225 1.00 83.81 112 ILE A O 1
ATOM 874 N N . SER A 1 113 ? 2.303 -5.530 11.518 1.00 79.81 113 SER A N 1
ATOM 875 C CA . SER A 1 113 ? 3.617 -6.168 11.320 1.00 79.81 113 SER A CA 1
ATOM 876 C C . SER A 1 113 ? 4.515 -6.172 12.565 1.00 79.81 113 SER A C 1
ATOM 878 O O . SER A 1 113 ? 5.590 -6.776 12.527 1.00 79.81 113 SER A O 1
ATOM 880 N N . LEU A 1 114 ? 4.117 -5.459 13.621 1.00 64.69 114 LEU A N 1
ATOM 881 C CA . LEU A 1 114 ? 4.786 -5.383 14.927 1.00 64.69 114 LEU A CA 1
ATOM 882 C C . LEU A 1 114 ? 4.331 -6.515 15.855 1.00 64.69 114 LEU A C 1
ATOM 884 O O . LEU A 1 114 ? 5.210 -7.030 16.586 1.00 64.69 114 LEU A O 1
#

Radius of gyration: 35.19 Å; chains: 1; bounding box: 49×17×119 Å